Protein AF-A0A9D8PXE6-F1 (afdb_monomer)

pLDDT: mean 88.53, std 12.28, range [40.59, 97.88]

Radius of gyration: 22.96 Å; Cα contacts (8 Å, |Δi|>4): 9; chains: 1; bounding box: 69×29×47 Å

Mean predicted aligned error: 8.95 Å

Secondary structure (DSSP, 8-state):
---TT---------HHHHHHHHHHHHHTT--TTHHHHHHHHHHHHHHHHHHHHHHHHHTTTS-HHHHHHHHHHHHHHHHHHHSPPPP---

Foldseek 3Di:
DDPPPDDDDDDDDDPVVVVVLCVVCVVVVDDPCVSVVVVVVVVVVVVVVVVVVVVCVVCVPPDPVRVVVVVVVVVVVVCCVVDPPDPPDD

Sequence (90 aa):
MSNEETTRLTVTFSRETDLALRAFLGAQGMRKGDLSKFIEDAVRWRMFDQAVQGVKARNADVDVGDLQAAIDEACAAVRSEMWPAAPKAS

Solvent-accessible surface area (backbone atoms only — not comparable to full-atom values): 5662 Å² total; per-residue (Å²): 130,82,78,82,89,66,85,90,81,89,85,88,73,57,74,65,58,52,51,52,52,49,51,58,41,50,76,72,67,61,57,95,60,49,67,62,50,50,51,50,53,51,50,54,50,50,53,49,50,51,50,52,51,52,53,48,63,76,46,65,89,53,53,69,67,61,52,48,49,53,50,52,50,54,53,48,51,54,48,45,72,77,52,65,78,76,80,83,82,130

Structure (mmCIF, N/CA/C/O backbone):
data_AF-A0A9D8PXE6-F1
#
_entry.id   AF-A0A9D8PXE6-F1
#
loop_
_atom_site.group_PDB
_atom_site.id
_atom_site.type_symbol
_atom_site.label_atom_id
_atom_site.label_alt_id
_atom_site.label_comp_id
_atom_site.label_asym_id
_atom_site.label_entity_id
_atom_site.label_seq_id
_atom_site.pdbx_PDB_ins_code
_atom_site.Cartn_x
_atom_site.Cartn_y
_atom_site.Cartn_z
_atom_site.occupancy
_atom_site.B_iso_or_equiv
_atom_site.auth_seq_id
_atom_site.auth_comp_id
_atom_site.auth_asym_id
_atom_site.auth_atom_id
_atom_site.pdbx_PDB_model_num
ATOM 1 N N . MET A 1 1 ? 12.893 18.847 21.841 1.00 40.59 1 MET A N 1
ATOM 2 C CA . MET A 1 1 ? 13.035 18.628 20.389 1.00 40.59 1 MET A CA 1
ATOM 3 C C . MET A 1 1 ? 11.636 18.441 19.842 1.00 40.59 1 MET A C 1
ATOM 5 O O . MET A 1 1 ? 10.910 17.609 20.375 1.00 40.59 1 MET A O 1
ATOM 9 N N . SER A 1 2 ? 11.203 19.327 18.950 1.00 45.78 2 SER A N 1
ATOM 10 C CA . SER A 1 2 ? 9.862 19.332 18.361 1.00 45.78 2 SER A CA 1
ATOM 11 C C . SER A 1 2 ? 9.620 18.015 17.616 1.00 45.78 2 SER A C 1
ATOM 13 O O . SER A 1 2 ? 10.484 17.529 16.897 1.00 45.78 2 SER A O 1
ATOM 15 N N . ASN A 1 3 ? 8.462 17.402 17.847 1.00 52.66 3 ASN A N 1
ATOM 16 C CA . ASN A 1 3 ? 8.064 16.107 17.293 1.00 52.66 3 ASN A CA 1
ATOM 17 C C . ASN A 1 3 ? 7.642 16.265 15.812 1.00 52.66 3 ASN A C 1
ATOM 19 O O . ASN A 1 3 ? 6.463 16.137 15.490 1.00 52.66 3 ASN A O 1
ATOM 23 N N . GLU A 1 4 ? 8.584 16.637 14.941 1.00 59.66 4 GLU A N 1
ATOM 24 C CA . GLU A 1 4 ? 8.352 17.061 13.544 1.00 59.66 4 GLU A CA 1
ATOM 25 C C . GLU A 1 4 ? 8.058 15.919 12.553 1.00 59.66 4 GLU A C 1
ATOM 27 O O . GLU A 1 4 ? 7.691 16.186 11.414 1.00 59.66 4 GLU A O 1
ATOM 32 N N . GLU A 1 5 ? 8.138 14.649 12.964 1.00 78.62 5 GLU A N 1
ATOM 33 C CA . GLU A 1 5 ? 7.951 13.506 12.051 1.00 78.62 5 GLU A CA 1
ATOM 34 C C . GLU A 1 5 ? 6.506 12.990 11.941 1.00 78.62 5 GLU A C 1
ATOM 36 O O . GLU A 1 5 ? 6.234 12.076 11.166 1.00 78.62 5 GLU A O 1
ATOM 41 N N . THR A 1 6 ? 5.545 13.525 12.703 1.00 79.88 6 THR A N 1
ATOM 42 C CA . THR A 1 6 ? 4.159 13.020 12.673 1.00 79.88 6 THR A CA 1
ATOM 43 C C . THR A 1 6 ? 3.147 14.125 12.406 1.00 79.88 6 THR A C 1
ATOM 45 O O . THR A 1 6 ? 2.970 15.043 13.204 1.00 79.88 6 THR A O 1
ATOM 48 N N . THR A 1 7 ? 2.401 13.981 11.309 1.00 89.44 7 THR A N 1
ATOM 49 C CA . THR A 1 7 ? 1.271 14.857 10.973 1.00 89.44 7 THR A CA 1
ATOM 50 C C . THR A 1 7 ? -0.033 14.262 11.501 1.00 89.44 7 THR A C 1
ATOM 52 O O . THR A 1 7 ? -0.349 13.101 11.243 1.00 89.44 7 THR A O 1
ATOM 55 N N . ARG A 1 8 ? -0.829 15.054 12.232 1.00 89.19 8 ARG A N 1
ATOM 56 C CA . ARG A 1 8 ? -2.176 14.643 12.657 1.00 89.19 8 ARG A CA 1
ATOM 57 C C . ARG A 1 8 ? -3.168 14.855 11.516 1.00 89.19 8 ARG A C 1
ATOM 59 O O . ARG A 1 8 ? -3.355 15.979 11.066 1.00 89.19 8 ARG A O 1
ATOM 66 N N . LEU A 1 9 ? -3.855 13.786 11.129 1.00 88.88 9 LEU A N 1
ATOM 67 C CA . LEU A 1 9 ? -4.906 13.804 10.116 1.00 88.88 9 LEU A CA 1
ATOM 68 C C . LEU A 1 9 ? -6.274 13.518 10.759 1.00 88.88 9 LEU A C 1
ATOM 70 O O . LEU A 1 9 ? -6.383 12.633 11.609 1.00 88.88 9 LEU A O 1
ATOM 74 N N . THR A 1 10 ? -7.316 14.227 10.322 1.00 92.19 10 THR A N 1
ATOM 75 C CA . THR A 1 10 ? -8.717 13.894 10.627 1.00 92.19 10 THR A CA 1
ATOM 76 C C . THR A 1 10 ? -9.376 13.384 9.353 1.00 92.19 10 THR A C 1
ATOM 78 O O . THR A 1 10 ? -9.359 14.070 8.335 1.00 92.19 10 THR A O 1
ATOM 81 N N . VAL A 1 11 ? -9.962 12.189 9.408 1.00 90.62 11 VAL A N 1
ATOM 82 C CA . VAL A 1 11 ? -10.633 11.538 8.273 1.00 90.62 11 VAL A CA 1
ATOM 83 C C . VAL A 1 11 ? -12.021 11.075 8.677 1.00 90.62 11 VAL A C 1
ATOM 85 O O . VAL A 1 11 ? -12.261 10.751 9.839 1.00 90.62 11 VAL A O 1
ATOM 88 N N . THR A 1 12 ? -12.935 11.053 7.711 1.00 94.81 12 THR A N 1
ATOM 89 C CA . THR A 1 12 ? -14.302 10.568 7.914 1.00 94.81 12 THR A CA 1
ATOM 90 C C . THR A 1 12 ? -14.455 9.218 7.230 1.00 94.81 12 THR A C 1
ATOM 92 O O . THR A 1 12 ? -14.134 9.082 6.052 1.00 94.81 12 THR A O 1
ATOM 95 N N . PHE A 1 13 ? -14.966 8.234 7.966 1.00 93.75 13 PHE A N 1
ATOM 96 C CA . PHE A 1 13 ? -15.326 6.920 7.441 1.00 93.75 13 PHE A CA 1
ATOM 97 C C . PHE A 1 13 ? -16.829 6.694 7.555 1.00 93.75 13 PHE A C 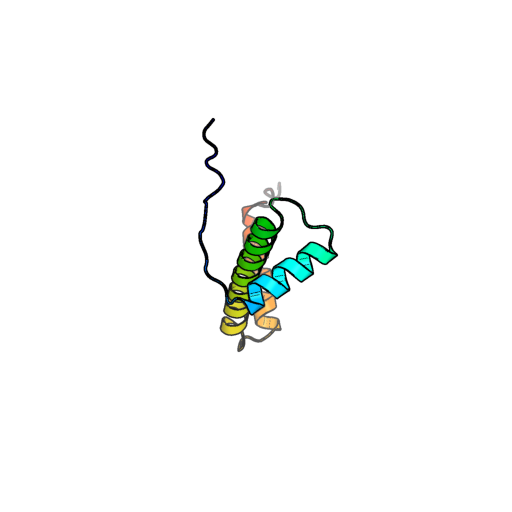1
ATOM 99 O O . PHE A 1 13 ? -17.513 7.338 8.354 1.00 93.75 13 PHE A O 1
ATOM 106 N N . SER A 1 14 ? -17.338 5.737 6.781 1.00 97.69 14 SER A N 1
ATOM 107 C CA . SER A 1 14 ? -18.662 5.189 7.058 1.00 97.69 14 SER A CA 1
ATOM 108 C C . SER A 1 14 ? -18.662 4.513 8.437 1.00 97.69 14 SER A C 1
ATOM 110 O O . SER A 1 14 ? -17.640 3.985 8.890 1.00 97.69 14 SER A O 1
ATOM 112 N N . ARG A 1 15 ? -19.822 4.500 9.102 1.00 97.25 15 ARG A N 1
ATOM 113 C CA . ARG A 1 15 ? -19.976 3.844 10.411 1.00 97.25 15 ARG A CA 1
ATOM 114 C C . ARG A 1 15 ? -19.650 2.352 10.346 1.00 97.25 15 ARG A C 1
ATOM 116 O O . ARG A 1 15 ? -19.057 1.810 11.271 1.00 97.25 15 ARG A O 1
ATOM 123 N N . GLU A 1 16 ? -20.045 1.707 9.256 1.00 97.88 16 GLU A N 1
ATOM 124 C CA . GLU A 1 16 ? -19.803 0.287 9.012 1.00 97.88 16 GLU A CA 1
ATOM 125 C C . GLU A 1 16 ? -18.305 -0.011 8.894 1.00 97.88 16 GLU A C 1
ATOM 127 O O . GLU A 1 16 ? -17.804 -0.921 9.550 1.00 97.88 16 GLU A O 1
ATOM 132 N N . THR A 1 17 ? -17.571 0.803 8.128 1.00 96.25 17 THR A N 1
ATOM 133 C CA . THR A 1 17 ? -16.122 0.646 7.959 1.00 96.25 17 THR A CA 1
ATOM 134 C C . THR A 1 17 ? -15.372 0.858 9.273 1.00 96.25 17 THR A C 1
ATOM 136 O O . THR A 1 17 ? -14.481 0.071 9.582 1.00 96.25 17 THR A O 1
ATOM 139 N N . ASP A 1 18 ? -15.731 1.876 10.067 1.00 93.94 18 ASP A N 1
ATOM 140 C CA . ASP A 1 18 ? -15.117 2.092 11.389 1.00 93.94 18 ASP A CA 1
ATOM 141 C C . ASP A 1 18 ? -15.360 0.896 12.322 1.00 93.94 18 ASP A C 1
ATOM 143 O O . ASP A 1 18 ? -14.422 0.416 12.962 1.00 93.94 18 ASP A O 1
ATOM 147 N N . LEU A 1 19 ? -16.585 0.357 12.349 1.00 95.50 19 LEU A N 1
ATOM 148 C CA . LEU A 1 19 ? -16.913 -0.808 13.171 1.00 95.50 19 LEU A CA 1
ATOM 149 C C . LEU A 1 19 ? -16.124 -2.049 12.736 1.00 95.50 19 LEU A C 1
ATOM 151 O O . LEU A 1 19 ? -15.523 -2.714 13.580 1.00 95.50 19 LEU A O 1
ATOM 155 N N . ALA A 1 20 ? -16.096 -2.340 11.434 1.00 95.94 20 ALA A N 1
ATOM 156 C CA . ALA A 1 20 ? -15.360 -3.474 10.884 1.00 95.94 20 ALA A CA 1
ATOM 157 C C . ALA A 1 20 ? -13.854 -3.359 11.164 1.00 95.94 20 ALA A C 1
ATOM 159 O O . ALA A 1 20 ? -13.231 -4.326 11.601 1.00 95.94 20 ALA A O 1
ATOM 160 N N . LEU A 1 21 ? -13.281 -2.164 10.990 1.00 93.94 21 LEU A N 1
ATOM 161 C CA . LEU A 1 21 ? -11.869 -1.896 11.255 1.00 93.94 21 LEU A CA 1
ATOM 162 C C . LEU A 1 21 ? -11.518 -2.098 12.734 1.00 93.94 21 LEU A C 1
ATOM 164 O O . LEU A 1 21 ? -10.531 -2.759 13.060 1.00 93.94 21 LEU A O 1
ATOM 168 N N . ARG A 1 22 ? -12.340 -1.574 13.647 1.00 92.38 22 ARG A N 1
ATOM 169 C CA . ARG A 1 22 ? -12.135 -1.756 15.091 1.00 92.38 22 ARG A CA 1
ATOM 170 C C . ARG A 1 22 ? -12.302 -3.204 15.522 1.00 92.38 22 ARG A C 1
ATOM 172 O O . ARG A 1 22 ? -11.523 -3.663 16.349 1.00 92.38 22 ARG A O 1
ATOM 179 N N . ALA A 1 23 ? -13.282 -3.921 14.973 1.00 94.62 23 ALA A N 1
ATOM 180 C CA . ALA A 1 23 ? -13.471 -5.341 15.250 1.00 94.62 23 ALA A CA 1
ATOM 181 C C . ALA A 1 23 ? -12.266 -6.166 14.770 1.00 94.62 23 ALA A C 1
ATOM 183 O O . ALA A 1 23 ? -11.750 -6.991 15.523 1.00 94.62 23 ALA A O 1
ATOM 184 N N . PHE A 1 24 ? -11.773 -5.888 13.559 1.00 94.75 24 PHE A N 1
ATOM 185 C CA . PHE A 1 24 ? -10.594 -6.538 12.988 1.00 94.75 24 PHE A CA 1
ATOM 186 C C . PHE A 1 24 ? -9.343 -6.327 13.849 1.00 94.75 24 PHE A C 1
ATOM 188 O O . PHE A 1 24 ? -8.682 -7.293 14.224 1.00 94.75 24 PHE A O 1
ATOM 195 N N . LEU A 1 25 ? -9.046 -5.078 14.224 1.00 94.50 25 LEU A N 1
ATOM 196 C CA . LEU A 1 25 ? -7.903 -4.771 15.089 1.00 94.50 25 LEU A CA 1
ATOM 197 C C . LEU A 1 25 ? -8.101 -5.329 16.505 1.00 94.50 25 LEU A C 1
ATOM 199 O O . LEU A 1 25 ? -7.163 -5.842 17.114 1.00 94.50 25 LEU A O 1
ATOM 203 N N . GLY A 1 26 ? -9.325 -5.259 17.034 1.00 93.94 26 GLY A N 1
ATOM 204 C CA . GLY A 1 26 ? -9.678 -5.789 18.349 1.00 93.94 26 GLY A CA 1
ATOM 205 C C . GLY A 1 26 ? -9.402 -7.287 18.463 1.00 93.94 26 GLY A C 1
ATOM 206 O O . GLY A 1 26 ? -8.812 -7.721 19.451 1.00 93.94 26 GLY A O 1
ATOM 207 N N . ALA A 1 27 ? -9.727 -8.059 17.422 1.00 93.50 27 ALA A N 1
ATOM 208 C CA . ALA A 1 27 ? -9.432 -9.491 17.348 1.00 93.50 27 ALA A CA 1
ATOM 209 C C . ALA A 1 27 ? -7.923 -9.814 17.382 1.00 93.50 27 ALA A C 1
ATOM 211 O O . ALA A 1 27 ? -7.545 -10.925 17.745 1.00 93.50 27 ALA A O 1
ATOM 212 N N . GLN A 1 28 ? -7.060 -8.850 17.048 1.00 92.19 28 GLN A N 1
ATOM 213 C CA . GLN A 1 28 ? -5.598 -8.987 17.062 1.00 92.19 28 GLN A CA 1
ATOM 214 C C . GLN A 1 28 ? -4.944 -8.439 18.344 1.00 92.19 28 GLN A C 1
ATOM 216 O O . GLN A 1 28 ? -3.719 -8.431 18.455 1.00 92.19 28 GLN A O 1
ATOM 221 N N . GLY A 1 29 ? -5.735 -7.993 19.329 1.00 91.00 29 GLY A N 1
ATOM 222 C CA . GLY A 1 29 ? -5.216 -7.436 20.582 1.00 91.00 29 GLY A CA 1
ATOM 223 C C . GLY A 1 29 ? -4.807 -5.963 20.484 1.00 91.00 29 GLY A C 1
ATOM 224 O O . GLY A 1 29 ? -3.781 -5.575 21.046 1.00 91.00 29 GLY A O 1
ATOM 225 N N . MET A 1 30 ? -5.611 -5.165 19.770 1.00 85.56 30 MET A N 1
ATOM 226 C CA . MET A 1 30 ? -5.422 -3.729 19.521 1.00 85.56 30 MET A CA 1
ATOM 227 C C . MET A 1 30 ? -4.852 -2.941 20.712 1.00 85.56 30 MET A C 1
ATOM 229 O O . MET A 1 30 ? -5.400 -2.941 21.816 1.00 85.56 30 MET A O 1
ATOM 233 N N . ARG A 1 31 ? -3.806 -2.158 20.442 1.00 86.88 31 ARG A N 1
ATOM 234 C CA . ARG A 1 31 ? -3.188 -1.189 21.352 1.00 86.88 31 ARG A CA 1
ATOM 235 C C . ARG A 1 31 ? -3.442 0.242 20.886 1.00 86.88 31 ARG A C 1
ATOM 237 O O . ARG A 1 31 ? -3.835 0.520 19.750 1.00 86.88 31 ARG A O 1
ATOM 244 N N . LYS A 1 32 ? -3.200 1.200 21.784 1.00 83.06 32 LYS A N 1
ATOM 245 C CA . LYS A 1 32 ? -3.249 2.626 21.444 1.00 83.06 32 LYS A CA 1
ATOM 246 C C . LYS A 1 32 ? -2.227 2.918 20.337 1.00 83.06 32 LYS A C 1
ATOM 248 O O . LYS A 1 32 ? -1.038 2.716 20.544 1.00 83.06 32 LYS A O 1
ATOM 253 N N . GLY A 1 33 ? -2.699 3.439 19.207 1.00 84.06 33 GLY A N 1
ATOM 254 C CA . GLY A 1 33 ? -1.866 3.771 18.044 1.00 84.06 33 GLY A CA 1
ATOM 255 C C . GLY A 1 33 ? -1.998 2.794 16.874 1.00 84.06 33 GLY A C 1
ATOM 256 O O . GLY A 1 33 ? -1.743 3.199 15.743 1.00 84.06 33 GLY A O 1
ATOM 257 N N . ASP A 1 34 ? -2.504 1.577 17.101 1.00 88.38 34 ASP A N 1
ATOM 258 C CA . ASP A 1 34 ? -2.630 0.567 16.038 1.00 88.38 34 ASP A CA 1
ATOM 259 C C . ASP A 1 34 ? -3.604 0.994 14.940 1.00 88.38 34 ASP A C 1
ATOM 261 O O . ASP A 1 34 ? -3.384 0.691 13.775 1.00 88.38 34 ASP A O 1
ATOM 265 N N . LEU A 1 35 ? -4.639 1.769 15.285 1.00 91.12 35 LEU A N 1
ATOM 266 C CA . LEU A 1 35 ? -5.557 2.330 14.292 1.00 91.12 35 LEU A CA 1
ATOM 267 C C . LEU A 1 35 ? -4.840 3.291 13.337 1.00 91.12 35 LEU A C 1
ATOM 269 O O . LEU A 1 35 ? -5.004 3.194 12.126 1.00 91.12 35 LEU A O 1
ATOM 273 N N . SER A 1 36 ? -4.048 4.219 13.880 1.00 90.62 36 SER A N 1
ATOM 274 C CA . SER A 1 36 ? -3.301 5.186 13.072 1.00 90.62 36 SER A CA 1
ATOM 275 C C . SER A 1 36 ? -2.264 4.484 12.203 1.00 90.62 36 SER A C 1
ATOM 277 O O . SER A 1 36 ? -2.189 4.776 11.015 1.00 90.62 36 SER A O 1
ATOM 279 N N . LYS A 1 37 ? -1.541 3.511 12.770 1.00 90.75 37 LYS A N 1
ATOM 280 C CA . LYS A 1 37 ? -0.568 2.703 12.032 1.00 90.75 37 LYS A CA 1
ATOM 281 C C . LYS A 1 37 ? -1.226 1.899 10.910 1.00 90.75 37 LYS A C 1
ATOM 283 O O . LYS A 1 37 ? -0.750 1.925 9.785 1.00 90.75 37 LYS A O 1
ATOM 288 N N . PHE A 1 38 ? -2.351 1.241 11.192 1.00 93.31 38 PHE A N 1
ATOM 289 C CA . PHE A 1 38 ? -3.083 0.475 10.187 1.00 93.31 38 PHE A CA 1
ATOM 290 C C . PHE A 1 38 ? -3.540 1.357 9.021 1.00 93.31 38 PHE A C 1
ATOM 292 O O . PHE A 1 38 ? -3.402 0.975 7.862 1.00 93.31 38 PHE A O 1
ATOM 299 N N . ILE A 1 39 ? -4.073 2.548 9.317 1.00 93.00 39 ILE A N 1
ATOM 300 C CA . ILE A 1 39 ? -4.492 3.499 8.281 1.00 93.00 39 ILE A CA 1
ATOM 301 C C . ILE A 1 39 ? -3.283 3.971 7.466 1.00 93.00 39 ILE A C 1
ATOM 303 O O . ILE A 1 39 ? -3.377 4.037 6.243 1.00 93.00 39 ILE A O 1
ATOM 307 N N . GLU A 1 40 ? -2.154 4.269 8.110 1.00 92.88 40 GLU A N 1
ATOM 308 C CA . GLU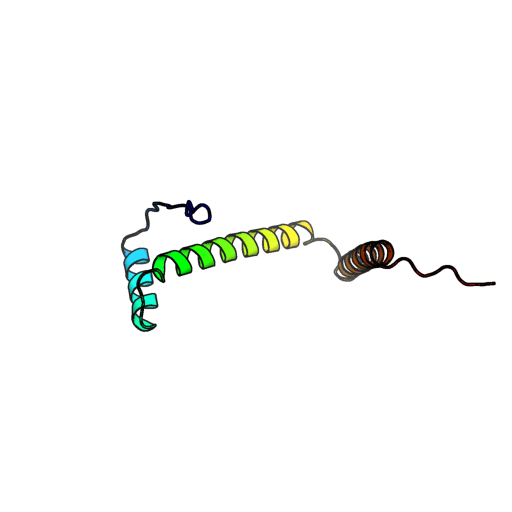 A 1 40 ? -0.927 4.662 7.411 1.00 92.88 40 GLU A CA 1
ATOM 309 C C . GLU A 1 40 ? -0.434 3.561 6.461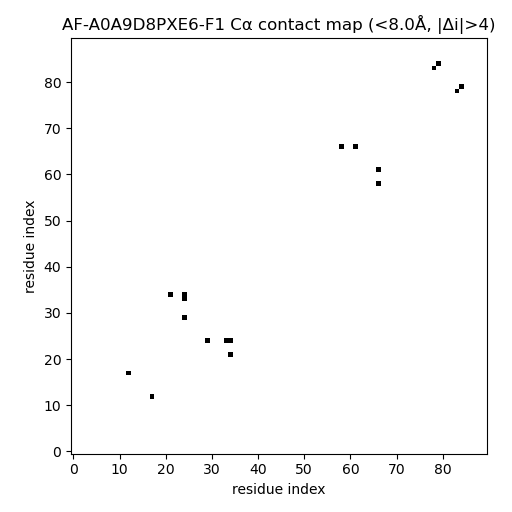 1.00 92.88 40 GLU A C 1
ATOM 311 O O . GLU A 1 40 ? -0.193 3.828 5.281 1.00 92.88 40 GLU A O 1
ATOM 316 N N . ASP A 1 41 ? -0.349 2.320 6.946 1.00 95.00 41 ASP A N 1
ATOM 317 C CA . ASP A 1 41 ? 0.073 1.167 6.150 1.00 95.00 41 ASP A CA 1
ATOM 318 C C . ASP A 1 41 ? -0.884 0.931 4.970 1.00 95.00 41 ASP A C 1
ATOM 320 O O . ASP A 1 41 ? -0.442 0.716 3.839 1.00 95.00 41 ASP A O 1
ATOM 324 N N . ALA A 1 42 ? -2.197 1.050 5.194 1.00 95.38 42 ALA A N 1
ATOM 325 C CA . ALA A 1 42 ? -3.205 0.918 4.145 1.00 95.38 42 ALA A CA 1
ATOM 326 C C . ALA A 1 42 ? -3.079 2.009 3.067 1.00 95.38 42 ALA A C 1
ATOM 328 O O . ALA A 1 42 ? -3.181 1.711 1.874 1.00 95.38 42 ALA A O 1
ATOM 329 N N . VAL A 1 43 ? -2.825 3.262 3.460 1.00 95.19 43 VAL A N 1
ATOM 330 C CA . VAL A 1 43 ? -2.600 4.373 2.520 1.00 95.19 43 VAL A CA 1
ATOM 331 C C . VAL A 1 43 ? -1.330 4.136 1.710 1.00 95.19 43 VAL A C 1
ATOM 333 O O . VAL A 1 43 ? -1.367 4.221 0.480 1.00 95.19 43 VAL A O 1
ATOM 336 N N . ARG A 1 44 ? -0.225 3.776 2.373 1.00 96.38 44 ARG A N 1
ATOM 337 C CA . ARG A 1 44 ? 1.051 3.476 1.710 1.00 96.38 44 ARG A CA 1
ATOM 338 C C . ARG A 1 44 ? 0.891 2.346 0.700 1.00 96.38 44 ARG A C 1
ATOM 340 O O . ARG A 1 44 ? 1.357 2.460 -0.433 1.00 96.38 44 ARG A O 1
ATOM 347 N N . TRP A 1 45 ? 0.189 1.285 1.092 1.00 97.88 45 TRP A N 1
ATOM 348 C CA . TRP A 1 45 ? -0.061 0.151 0.217 1.00 97.88 45 TRP A CA 1
ATOM 349 C C . TRP A 1 45 ? -0.934 0.522 -0.979 1.00 97.88 45 TRP A C 1
ATOM 351 O O . TRP A 1 45 ? -0.623 0.144 -2.107 1.00 97.88 45 TRP A O 1
ATOM 361 N N . ARG A 1 46 ? -1.980 1.330 -0.769 1.00 97.50 46 ARG A N 1
ATOM 362 C CA . ARG A 1 46 ? -2.848 1.781 -1.860 1.00 97.50 46 ARG A CA 1
ATOM 363 C C . ARG A 1 46 ? -2.103 2.649 -2.870 1.00 97.50 46 ARG A C 1
ATOM 365 O O . ARG A 1 46 ? -2.271 2.444 -4.069 1.00 97.50 46 ARG A O 1
ATOM 372 N N . MET A 1 47 ? -1.274 3.580 -2.401 1.00 97.69 47 MET A N 1
ATOM 373 C CA . MET A 1 47 ? -0.449 4.418 -3.276 1.00 97.69 47 MET A CA 1
ATOM 374 C C . MET A 1 47 ? 0.541 3.578 -4.089 1.00 97.69 47 MET A C 1
ATOM 376 O O . MET A 1 47 ? 0.676 3.787 -5.294 1.00 97.69 47 MET A O 1
ATOM 380 N N . PHE A 1 48 ? 1.200 2.609 -3.446 1.00 97.81 48 PHE A N 1
ATOM 381 C CA . PHE A 1 48 ? 2.122 1.697 -4.119 1.00 97.81 48 PHE A CA 1
ATOM 382 C C . PHE A 1 48 ? 1.420 0.866 -5.196 1.00 97.81 48 PHE A C 1
ATOM 384 O O . PHE A 1 48 ? 1.869 0.851 -6.341 1.00 97.81 48 PHE A O 1
ATOM 391 N N . ASP A 1 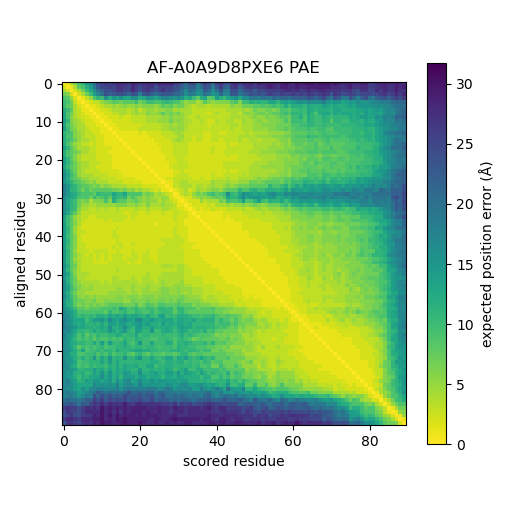49 ? 0.296 0.227 -4.862 1.00 97.62 49 ASP A N 1
ATOM 392 C CA . ASP A 1 49 ? -0.486 -0.552 -5.824 1.00 97.62 49 ASP A CA 1
ATOM 393 C C . ASP A 1 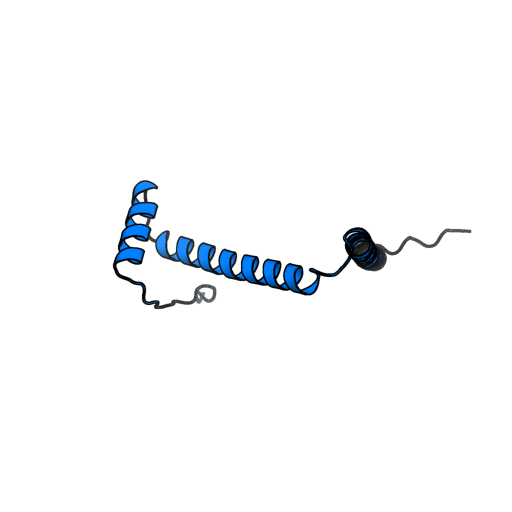49 ? -0.911 0.316 -7.016 1.00 97.62 49 ASP A C 1
ATOM 395 O O . ASP A 1 49 ? -0.667 -0.061 -8.157 1.00 97.62 49 ASP A O 1
ATOM 399 N N . GLN A 1 50 ? -1.436 1.524 -6.785 1.00 97.81 50 GLN A N 1
ATOM 400 C CA . GLN A 1 50 ? -1.805 2.436 -7.875 1.00 97.81 50 GLN A CA 1
ATOM 401 C C . GLN A 1 50 ? -0.620 2.801 -8.777 1.00 97.81 50 GLN A C 1
ATOM 403 O O . GLN A 1 50 ? -0.781 2.842 -9.997 1.00 97.81 50 GLN A O 1
ATOM 408 N N . ALA A 1 51 ? 0.566 3.033 -8.208 1.00 96.62 51 ALA A N 1
ATOM 409 C CA . ALA A 1 51 ? 1.770 3.295 -8.990 1.00 96.62 51 ALA A CA 1
ATOM 410 C C . ALA A 1 51 ? 2.162 2.077 -9.841 1.00 96.62 51 ALA A C 1
ATOM 412 O O . ALA A 1 51 ? 2.415 2.218 -11.039 1.00 96.62 51 ALA A O 1
ATOM 413 N N . VAL A 1 52 ? 2.144 0.875 -9.254 1.00 96.31 52 VAL A N 1
ATOM 414 C CA . VAL A 1 52 ? 2.423 -0.382 -9.963 1.00 96.31 52 VAL A CA 1
ATOM 415 C C . VAL A 1 52 ? 1.422 -0.609 -11.091 1.00 96.31 52 VAL A C 1
ATOM 417 O O . VAL A 1 52 ? 1.835 -0.895 -12.214 1.00 96.31 52 VAL A O 1
ATOM 420 N N . GLN A 1 53 ? 0.122 -0.451 -10.832 1.00 96.81 53 GLN A N 1
ATOM 421 C CA . GLN A 1 53 ? -0.898 -0.594 -11.871 1.00 96.81 53 GLN A CA 1
ATOM 422 C C . GLN A 1 53 ? -0.725 0.456 -12.971 1.00 96.81 53 GLN A C 1
ATOM 424 O O . GLN A 1 53 ? -0.853 0.127 -14.146 1.00 96.81 53 GLN A O 1
ATOM 429 N N . GLY A 1 54 ? -0.370 1.695 -12.618 1.00 96.19 54 GLY A N 1
ATOM 430 C CA . GLY A 1 54 ? -0.073 2.746 -13.589 1.00 96.19 54 GLY A CA 1
ATOM 431 C C . GLY A 1 54 ? 1.103 2.392 -14.502 1.00 96.19 54 GLY A C 1
ATOM 432 O O . GLY A 1 54 ? 1.015 2.571 -15.715 1.00 96.19 54 GLY A O 1
ATOM 433 N N . VAL A 1 55 ? 2.187 1.840 -13.950 1.00 94.06 55 VAL A N 1
ATOM 434 C CA . VAL A 1 55 ? 3.335 1.365 -14.741 1.00 94.06 55 VAL A CA 1
ATOM 435 C C . VAL A 1 55 ? 2.941 0.184 -15.624 1.00 94.06 55 VAL A C 1
ATOM 437 O O . VAL A 1 55 ? 3.264 0.187 -16.809 1.00 94.06 55 VAL A O 1
ATOM 440 N N . LYS A 1 56 ? 2.213 -0.798 -15.087 1.00 92.69 56 LYS A N 1
ATOM 441 C CA . LYS A 1 56 ? 1.755 -1.960 -15.861 1.00 92.69 56 LYS A CA 1
ATOM 442 C C . LYS A 1 56 ? 0.851 -1.552 -17.019 1.00 92.69 56 LYS A C 1
ATOM 444 O O . LYS A 1 56 ? 1.090 -1.977 -18.138 1.00 92.69 56 LYS A O 1
ATOM 449 N N . ALA A 1 57 ? -0.128 -0.683 -16.771 1.00 94.44 57 ALA A N 1
ATOM 450 C CA . ALA A 1 57 ? -1.044 -0.198 -17.800 1.00 94.44 57 ALA A CA 1
ATOM 451 C C . ALA A 1 57 ? -0.309 0.543 -18.926 1.00 94.44 57 ALA A C 1
ATOM 453 O O . ALA A 1 57 ? -0.621 0.350 -20.093 1.00 94.44 57 ALA A O 1
ATOM 454 N N . ARG A 1 58 ? 0.708 1.348 -18.590 1.00 93.12 58 ARG A N 1
ATOM 455 C CA . ARG A 1 58 ? 1.538 2.051 -19.584 1.00 93.12 58 ARG A CA 1
ATOM 456 C C . ARG A 1 58 ? 2.360 1.121 -20.474 1.00 93.12 58 ARG A C 1
ATOM 458 O O . ARG A 1 58 ? 2.723 1.531 -21.567 1.00 93.12 58 ARG A O 1
ATOM 465 N N . ASN A 1 59 ? 2.676 -0.079 -19.995 1.00 91.88 59 ASN A N 1
ATOM 466 C CA . ASN A 1 59 ? 3.482 -1.063 -20.716 1.00 91.88 59 ASN A CA 1
ATOM 467 C C . ASN A 1 59 ? 2.648 -2.271 -21.174 1.00 91.88 59 ASN A C 1
ATOM 469 O O . ASN A 1 59 ? 3.219 -3.295 -21.528 1.00 91.88 59 ASN A O 1
ATOM 473 N N . ALA A 1 60 ? 1.314 -2.181 -21.144 1.00 92.25 60 ALA A N 1
ATOM 474 C CA . ALA A 1 60 ? 0.437 -3.324 -21.400 1.00 92.25 60 ALA A CA 1
ATOM 475 C C . ALA A 1 60 ? 0.577 -3.889 -22.825 1.00 92.25 60 ALA A C 1
ATOM 477 O O . ALA A 1 60 ? 0.392 -5.087 -23.017 1.00 92.25 60 ALA A O 1
ATOM 478 N N . ASP A 1 61 ? 0.937 -3.035 -23.786 1.00 93.56 61 ASP A N 1
ATOM 479 C CA . ASP A 1 61 ? 1.086 -3.392 -25.202 1.00 93.56 61 ASP A CA 1
ATOM 480 C C . ASP A 1 61 ? 2.545 -3.682 -25.605 1.00 93.56 61 ASP A C 1
ATOM 482 O O . ASP A 1 61 ? 2.831 -3.900 -26.781 1.00 93.56 61 ASP A O 1
ATOM 486 N N . VAL A 1 62 ? 3.483 -3.652 -24.651 1.00 92.88 62 VAL A N 1
ATOM 487 C CA . VAL A 1 62 ? 4.901 -3.948 -24.900 1.00 92.88 62 VAL A CA 1
ATOM 488 C C . VAL A 1 62 ? 5.118 -5.454 -24.782 1.00 92.88 62 VAL A C 1
ATOM 490 O O . VAL A 1 62 ? 4.671 -6.072 -23.813 1.00 92.88 62 VAL A O 1
ATOM 493 N N . ASP A 1 63 ? 5.819 -6.049 -25.751 1.00 94.56 63 ASP A N 1
ATOM 494 C CA . ASP A 1 63 ? 6.200 -7.458 -25.668 1.00 94.56 63 ASP A CA 1
ATOM 495 C C . ASP A 1 63 ? 7.072 -7.714 -24.430 1.00 94.56 63 ASP A C 1
ATOM 497 O O . ASP A 1 63 ? 7.903 -6.895 -24.034 1.00 94.56 63 ASP A O 1
ATOM 501 N N . VAL A 1 64 ? 6.889 -8.874 -23.800 1.00 90.56 64 VAL A N 1
ATOM 502 C CA . VAL A 1 64 ? 7.592 -9.213 -22.556 1.00 90.56 64 VAL A CA 1
ATOM 503 C C . VAL A 1 64 ? 9.107 -9.282 -22.768 1.00 90.56 64 VAL A C 1
ATOM 505 O O . VAL A 1 64 ? 9.859 -8.889 -21.875 1.00 90.56 64 VAL A O 1
ATOM 508 N N . GLY A 1 65 ? 9.563 -9.758 -23.930 1.00 92.94 65 GLY A N 1
ATOM 509 C CA . GLY A 1 65 ? 10.979 -9.808 -24.285 1.00 92.94 65 GLY A CA 1
ATOM 510 C C . GLY A 1 65 ? 11.579 -8.414 -24.432 1.00 92.94 65 GLY A C 1
ATOM 511 O O . GLY A 1 65 ? 12.633 -8.143 -23.857 1.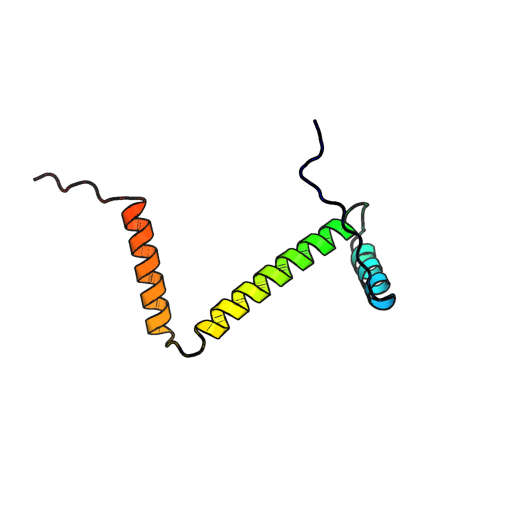00 92.94 65 GLY A O 1
ATOM 512 N N . ASP A 1 66 ? 10.872 -7.515 -25.116 1.00 91.94 66 ASP A N 1
ATOM 513 C CA . ASP A 1 66 ? 11.290 -6.119 -25.286 1.00 91.94 66 ASP A CA 1
ATOM 514 C C . ASP A 1 66 ? 11.315 -5.372 -23.946 1.00 91.94 66 ASP A C 1
ATOM 516 O O . ASP A 1 66 ? 12.259 -4.635 -23.648 1.00 91.94 66 ASP A O 1
ATOM 520 N N . LEU A 1 67 ? 10.314 -5.607 -23.090 1.00 92.50 67 LEU A N 1
ATOM 521 C CA . LEU A 1 67 ? 10.260 -5.025 -21.753 1.00 92.50 67 LEU A CA 1
ATOM 522 C C . LEU A 1 67 ? 11.424 -5.517 -20.881 1.00 92.50 67 LEU A C 1
ATOM 524 O O . LEU A 1 67 ? 12.049 -4.718 -20.184 1.00 92.50 67 LEU A O 1
ATOM 528 N N . GLN A 1 68 ? 11.741 -6.815 -20.935 1.00 93.50 68 GLN A N 1
ATOM 529 C CA . GLN A 1 68 ? 12.869 -7.385 -20.200 1.00 93.50 68 GLN A CA 1
ATOM 530 C C . GLN A 1 68 ? 14.208 -6.844 -20.717 1.00 93.50 68 GLN A C 1
ATOM 532 O O . GLN A 1 68 ? 15.057 -6.469 -19.911 1.00 93.50 68 GLN A O 1
ATOM 537 N N . ALA A 1 69 ? 14.374 -6.728 -22.036 1.00 94.75 69 ALA A N 1
ATOM 538 C CA . ALA A 1 69 ? 15.574 -6.156 -22.637 1.00 94.75 69 ALA A CA 1
ATOM 539 C C . ALA A 1 69 ? 15.787 -4.695 -22.206 1.00 94.75 69 ALA A C 1
ATOM 541 O O . ALA A 1 69 ? 16.892 -4.331 -21.803 1.00 94.75 69 ALA A O 1
ATOM 542 N N . ALA A 1 70 ? 14.726 -3.881 -22.202 1.00 93.06 70 ALA A N 1
ATOM 543 C CA . ALA A 1 70 ? 14.785 -2.494 -21.739 1.00 93.06 70 ALA A CA 1
ATOM 544 C C . ALA A 1 70 ? 15.152 -2.386 -20.244 1.00 93.06 70 ALA A C 1
ATOM 546 O O . ALA A 1 70 ? 15.904 -1.492 -19.845 1.00 93.06 70 ALA A O 1
ATOM 547 N N . ILE A 1 71 ? 14.653 -3.304 -19.405 1.00 93.50 71 ILE A N 1
ATOM 548 C CA . ILE A 1 71 ? 15.029 -3.385 -17.984 1.00 93.50 71 ILE A CA 1
ATOM 549 C C . ILE A 1 71 ? 16.512 -3.739 -17.839 1.00 93.50 71 ILE A C 1
ATOM 551 O O . ILE A 1 71 ? 17.231 -3.087 -17.077 1.00 93.50 71 ILE A O 1
ATOM 555 N N . ASP A 1 72 ? 16.979 -4.752 -18.568 1.00 95.62 72 ASP A N 1
ATOM 556 C CA . ASP A 1 72 ? 18.362 -5.220 -18.494 1.00 95.62 72 ASP A CA 1
ATOM 557 C C . ASP A 1 72 ? 19.348 -4.135 -18.942 1.00 95.62 72 ASP A C 1
ATOM 559 O O . ASP A 1 72 ? 20.368 -3.922 -18.276 1.00 95.62 72 ASP A O 1
ATOM 563 N N . GLU A 1 73 ? 19.013 -3.410 -20.013 1.00 94.81 73 GLU A N 1
ATOM 564 C CA . GLU A 1 73 ? 19.765 -2.256 -20.509 1.00 94.81 73 GLU A CA 1
ATOM 565 C C . GLU A 1 73 ? 19.862 -1.154 -19.446 1.00 94.81 73 GLU A C 1
ATOM 567 O O . GLU A 1 73 ? 20.967 -0.743 -19.076 1.00 94.81 73 GLU A O 1
ATOM 572 N N . ALA A 1 74 ? 18.727 -0.723 -18.885 1.00 93.56 74 ALA A N 1
ATOM 573 C CA . ALA A 1 74 ? 18.698 0.316 -17.858 1.00 93.56 74 ALA A CA 1
ATOM 574 C C . ALA A 1 74 ? 19.503 -0.086 -16.607 1.00 93.56 74 ALA A C 1
ATOM 576 O O . ALA A 1 74 ? 20.272 0.710 -16.061 1.00 93.56 74 ALA A O 1
ATOM 577 N N . CYS A 1 75 ? 19.383 -1.340 -16.161 1.00 94.81 75 CYS A N 1
ATOM 578 C CA . CYS A 1 75 ? 20.169 -1.850 -15.042 1.00 94.81 75 CYS A CA 1
ATOM 579 C C . CYS A 1 75 ? 21.670 -1.933 -15.361 1.00 94.81 75 CYS A C 1
ATOM 581 O O . CYS A 1 75 ? 22.496 -1.701 -14.474 1.00 94.81 75 CYS A O 1
ATOM 583 N N . ALA A 1 76 ? 22.048 -2.280 -16.594 1.00 93.69 76 ALA A N 1
ATOM 584 C CA . ALA A 1 76 ? 23.445 -2.308 -17.016 1.00 93.69 76 ALA A CA 1
ATOM 585 C C . ALA A 1 76 ? 24.065 -0.904 -17.019 1.00 93.69 76 ALA A C 1
ATOM 587 O O . ALA A 1 76 ? 25.187 -0.755 -16.532 1.00 93.69 76 ALA A O 1
ATOM 588 N N . ALA A 1 77 ? 23.323 0.111 -17.473 1.00 92.62 77 ALA A N 1
ATOM 589 C CA . ALA A 1 77 ? 23.759 1.505 -17.447 1.00 92.62 77 ALA A CA 1
ATOM 590 C C . ALA A 1 77 ? 24.074 1.976 -16.016 1.00 92.62 77 ALA A C 1
ATOM 592 O O . ALA A 1 77 ? 25.206 2.370 -15.736 1.00 92.62 77 ALA A O 1
ATOM 593 N N . VAL A 1 78 ? 23.133 1.811 -15.077 1.00 94.19 78 VAL A N 1
ATOM 594 C CA . VAL A 1 78 ? 23.335 2.200 -13.666 1.00 94.19 78 VAL A CA 1
ATOM 595 C C . VAL A 1 78 ? 24.513 1.451 -13.034 1.00 94.19 78 VAL A C 1
ATOM 597 O O . VAL A 1 78 ? 25.319 2.043 -12.317 1.00 94.19 78 VAL A O 1
ATOM 600 N N . ARG A 1 79 ? 24.661 0.146 -13.308 1.00 91.88 79 ARG A N 1
ATOM 601 C CA . ARG A 1 79 ? 25.812 -0.629 -12.811 1.00 91.88 79 ARG A CA 1
ATOM 602 C C . ARG A 1 79 ? 27.138 -0.103 -13.356 1.00 91.88 79 ARG A C 1
ATOM 604 O O . ARG A 1 79 ? 28.104 -0.041 -12.602 1.00 91.88 79 ARG A O 1
ATOM 611 N N . SER A 1 80 ? 27.181 0.270 -14.633 1.00 89.75 80 SER A N 1
ATOM 612 C CA . SER A 1 80 ? 28.379 0.837 -15.258 1.00 89.75 80 SER A CA 1
ATOM 613 C C . SER A 1 80 ? 28.753 2.197 -14.665 1.00 89.75 80 SER A C 1
ATOM 615 O O . SER A 1 80 ? 29.938 2.491 -14.535 1.00 89.75 80 SER A O 1
ATOM 617 N N . GLU A 1 81 ? 27.767 3.020 -14.303 1.00 90.25 81 GLU A N 1
ATOM 618 C CA . GLU A 1 81 ? 27.987 4.317 -13.650 1.00 90.25 81 GLU A CA 1
ATOM 619 C C . GLU A 1 81 ? 28.482 4.159 -12.208 1.00 90.25 81 GLU A C 1
ATOM 621 O O . GLU A 1 81 ? 29.384 4.872 -11.772 1.00 90.25 81 GLU A O 1
ATOM 626 N N . MET A 1 82 ? 27.907 3.209 -11.466 1.00 84.44 82 MET A N 1
ATOM 627 C CA . MET A 1 82 ? 28.220 2.999 -10.051 1.00 84.44 82 MET A CA 1
ATOM 628 C C . MET A 1 82 ? 29.534 2.234 -9.839 1.00 84.44 82 MET A C 1
ATOM 630 O O . MET A 1 82 ? 30.187 2.401 -8.808 1.00 84.44 82 MET A O 1
ATOM 634 N N . TRP A 1 83 ? 29.929 1.401 -10.804 1.00 81.75 83 TRP A N 1
ATOM 635 C CA . TRP A 1 83 ? 31.178 0.645 -10.774 1.00 81.75 83 TRP A CA 1
ATOM 636 C C . TRP A 1 83 ? 31.869 0.670 -12.146 1.00 81.75 83 TRP A C 1
ATOM 638 O O . TRP A 1 83 ? 31.817 -0.316 -12.891 1.00 81.75 83 TRP A O 1
ATOM 648 N N . PRO A 1 84 ? 32.530 1.785 -12.507 1.00 72.25 84 PRO A N 1
ATOM 649 C CA . PRO A 1 84 ? 33.283 1.848 -13.749 1.00 72.25 84 PRO A CA 1
ATOM 650 C C . PRO A 1 84 ? 34.402 0.802 -13.710 1.00 72.25 84 PRO A C 1
ATOM 652 O O . PRO A 1 84 ? 35.196 0.747 -12.768 1.00 72.25 84 PRO A O 1
ATOM 655 N N . ALA A 1 85 ? 34.454 -0.063 -14.726 1.00 67.75 85 ALA A N 1
ATOM 656 C CA . ALA A 1 85 ? 35.512 -1.059 -14.846 1.00 67.75 85 ALA A CA 1
ATOM 657 C C . ALA A 1 85 ? 36.889 -0.371 -14.810 1.00 67.75 85 ALA A C 1
ATOM 659 O O . ALA A 1 85 ? 37.125 0.595 -15.539 1.00 67.75 85 ALA A O 1
ATOM 660 N N . ALA A 1 86 ? 37.795 -0.868 -13.961 1.00 65.69 86 ALA A N 1
ATOM 661 C CA . ALA A 1 86 ? 39.160 -0.360 -13.883 1.00 65.69 86 ALA A CA 1
ATOM 662 C C . ALA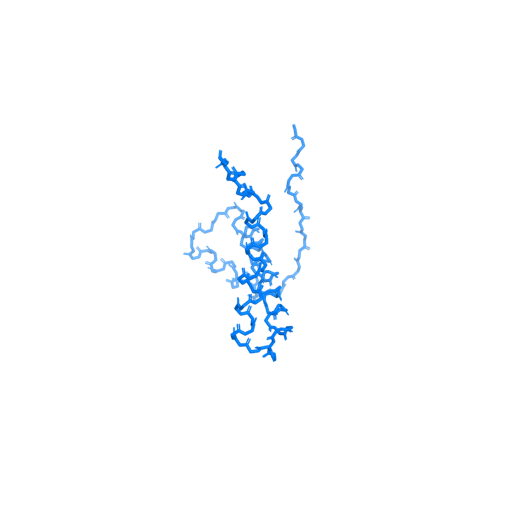 A 1 86 ? 39.838 -0.436 -15.267 1.00 65.6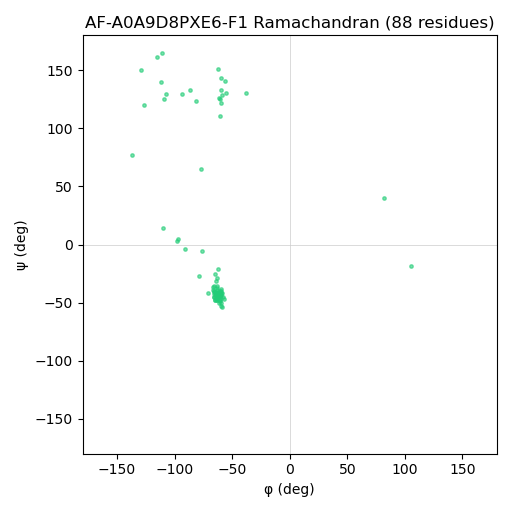9 86 ALA A C 1
ATOM 664 O O . ALA A 1 86 ? 39.631 -1.423 -15.987 1.00 65.69 86 ALA A O 1
ATOM 665 N N . PRO A 1 87 ? 40.642 0.572 -15.660 1.00 61.59 87 PRO A N 1
ATOM 666 C CA . PRO A 1 87 ? 41.305 0.565 -16.957 1.00 61.59 87 PRO A CA 1
ATOM 667 C C . PRO A 1 87 ? 42.194 -0.676 -17.063 1.00 61.59 87 PRO A C 1
ATOM 669 O O . PRO A 1 87 ? 42.988 -0.962 -16.165 1.00 61.59 87 PRO A O 1
ATOM 672 N N . LYS A 1 88 ? 42.044 -1.435 -18.156 1.00 56.94 88 LYS A N 1
ATOM 673 C CA . LYS A 1 88 ? 42.916 -2.578 -18.441 1.00 56.94 88 LYS A CA 1
ATOM 674 C C . LYS A 1 88 ? 44.354 -2.068 -18.563 1.00 56.94 88 LYS A C 1
ATOM 676 O O . LYS A 1 88 ? 44.666 -1.348 -19.509 1.00 56.94 88 LYS A O 1
ATOM 681 N N . ALA A 1 89 ? 45.200 -2.424 -17.598 1.00 58.50 89 ALA A N 1
ATOM 68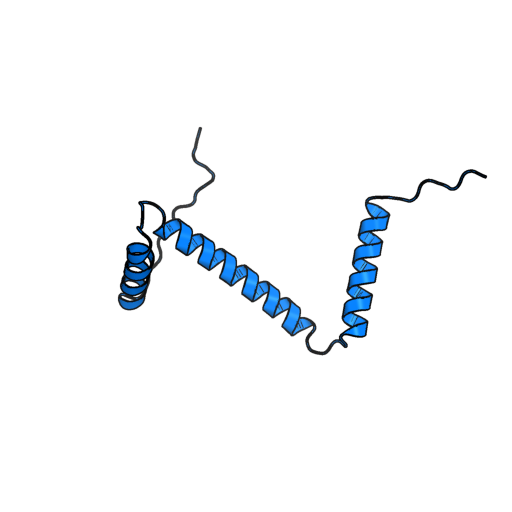2 C CA . ALA A 1 89 ? 46.636 -2.193 -17.672 1.00 58.50 89 ALA A CA 1
ATOM 683 C C . ALA A 1 89 ? 47.193 -2.941 -18.894 1.00 58.50 89 ALA A C 1
ATOM 685 O O . ALA A 1 89 ? 46.922 -4.133 -19.062 1.00 58.50 89 ALA A O 1
ATOM 686 N N . SER A 1 90 ? 47.876 -2.195 -19.765 1.00 60.44 90 SER A N 1
ATOM 687 C CA . SER A 1 90 ? 48.657 -2.718 -20.895 1.00 60.44 90 SER A CA 1
ATOM 688 C C . SER A 1 90 ? 49.994 -3.271 -20.428 1.00 60.44 90 SER A C 1
ATOM 690 O O . SER A 1 90 ? 50.520 -2.736 -19.425 1.00 60.44 90 SER A O 1
#